Protein AF-A0A0W1B4H9-F1 (afdb_monomer_lite)

Organism: NCBI:txid1306852

Structure (mmCIF, N/CA/C/O backbone):
data_AF-A0A0W1B4H9-F1
#
_entry.id   AF-A0A0W1B4H9-F1
#
loop_
_atom_site.group_PDB
_atom_site.id
_atom_site.type_symbol
_atom_site.label_atom_id
_atom_site.label_alt_id
_atom_site.label_comp_id
_atom_site.label_asym_id
_atom_site.label_entity_id
_atom_site.label_seq_id
_atom_site.pdbx_PDB_ins_code
_atom_site.Cartn_x
_atom_site.Cartn_y
_atom_site.Cartn_z
_atom_site.occupancy
_atom_site.B_iso_or_equiv
_atom_site.auth_seq_id
_atom_site.auth_comp_id
_atom_site.auth_asym_id
_atom_site.auth_atom_id
_atom_site.pdbx_PDB_model_num
ATOM 1 N N . MET A 1 1 ? -14.775 6.135 -0.005 1.00 59.12 1 MET A N 1
ATOM 2 C CA . MET A 1 1 ? -13.908 4.967 -0.237 1.00 59.12 1 MET A CA 1
ATOM 3 C C . MET A 1 1 ? -13.880 4.621 -1.725 1.00 59.12 1 MET A C 1
ATOM 5 O O . MET A 1 1 ? -14.252 3.530 -2.125 1.00 59.12 1 MET A O 1
ATOM 9 N N . ASN A 1 2 ? -13.538 5.605 -2.562 1.00 70.31 2 ASN A N 1
ATOM 10 C CA . ASN A 1 2 ? -13.318 5.407 -4.002 1.00 70.31 2 ASN A CA 1
ATOM 11 C C . ASN A 1 2 ? -11.839 5.074 -4.264 1.00 70.31 2 ASN A C 1
ATOM 13 O O . ASN A 1 2 ? -11.498 4.419 -5.233 1.00 70.31 2 ASN A O 1
ATOM 17 N N . ASP A 1 3 ? -10.966 5.487 -3.350 1.00 78.00 3 ASP A N 1
ATOM 18 C CA . ASP A 1 3 ? -9.531 5.241 -3.332 1.00 78.00 3 ASP A CA 1
ATOM 19 C C . ASP A 1 3 ? -9.173 3.761 -3.482 1.00 78.00 3 ASP A C 1
ATOM 21 O O . ASP A 1 3 ? -8.352 3.449 -4.331 1.00 78.00 3 ASP A O 1
ATOM 25 N N . LEU A 1 4 ? -9.839 2.845 -2.774 1.00 80.88 4 LEU A N 1
ATOM 26 C CA . LEU A 1 4 ? -9.585 1.404 -2.935 1.00 80.88 4 LEU A CA 1
ATOM 27 C C . LEU A 1 4 ? -9.934 0.874 -4.330 1.00 80.88 4 LEU A C 1
ATOM 29 O O . LEU A 1 4 ? -9.318 -0.079 -4.779 1.00 80.88 4 LEU A O 1
ATOM 33 N N . VAL A 1 5 ? -10.900 1.493 -5.016 1.00 78.75 5 VAL A N 1
ATOM 34 C CA . VAL A 1 5 ? -11.257 1.154 -6.404 1.00 78.75 5 VAL A CA 1
ATOM 35 C C . VAL A 1 5 ? -10.246 1.753 -7.385 1.00 78.75 5 VAL A C 1
ATOM 37 O O . VAL A 1 5 ? -9.975 1.173 -8.431 1.00 78.75 5 VAL A O 1
ATOM 40 N N . GLN A 1 6 ? -9.673 2.914 -7.054 1.00 80.69 6 GLN A N 1
ATOM 41 C CA . GLN A 1 6 ? -8.595 3.530 -7.835 1.00 80.69 6 GLN A CA 1
ATOM 42 C C . GLN A 1 6 ? -7.261 2.799 -7.645 1.00 80.69 6 GLN A C 1
ATOM 44 O O . GLN A 1 6 ? -6.427 2.760 -8.551 1.00 80.69 6 GLN A O 1
ATOM 49 N N . MET A 1 7 ? -7.050 2.215 -6.466 1.00 83.81 7 MET A N 1
ATOM 50 C CA . MET A 1 7 ? -5.949 1.304 -6.216 1.00 83.81 7 MET A CA 1
ATOM 51 C C . MET 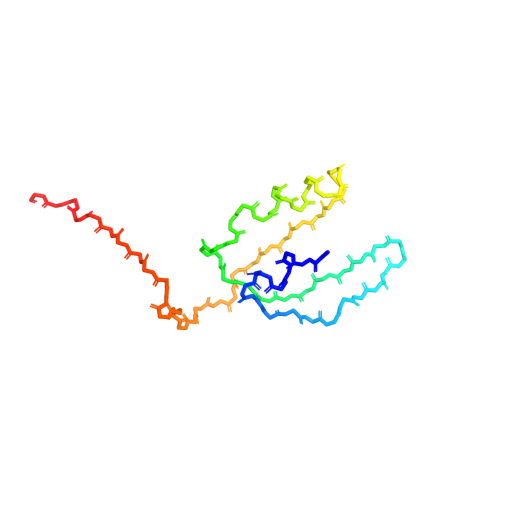A 1 7 ? -6.208 0.039 -7.022 1.00 83.81 7 MET A C 1
ATOM 53 O O . MET A 1 7 ? -7.191 -0.658 -6.811 1.00 83.81 7 MET A O 1
ATOM 57 N N . ARG A 1 8 ? -5.304 -0.274 -7.948 1.00 85.94 8 ARG A N 1
ATOM 58 C CA . ARG A 1 8 ? -5.370 -1.446 -8.840 1.00 85.94 8 ARG A CA 1
ATOM 59 C C . ARG A 1 8 ? -5.099 -2.765 -8.105 1.00 85.94 8 ARG A C 1
ATOM 61 O O . ARG A 1 8 ? -4.407 -3.638 -8.617 1.00 85.94 8 ARG A O 1
ATOM 68 N N . GLY A 1 9 ? -5.547 -2.851 -6.860 1.00 88.88 9 GLY A N 1
ATOM 69 C CA . GLY A 1 9 ? -5.426 -4.004 -5.997 1.00 88.88 9 GLY A CA 1
ATOM 70 C C . GLY A 1 9 ? -6.676 -4.869 -6.030 1.00 88.88 9 GLY A C 1
ATOM 71 O O . GLY A 1 9 ? -7.747 -4.460 -6.476 1.00 88.88 9 GLY A O 1
ATOM 72 N N . THR A 1 10 ? -6.524 -6.078 -5.517 1.00 91.38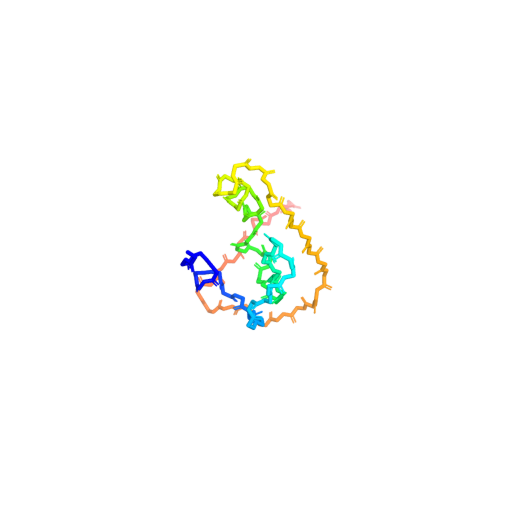 10 THR A N 1
ATOM 73 C CA . THR A 1 10 ? -7.614 -7.012 -5.261 1.00 91.38 10 THR A CA 1
ATOM 74 C C . THR A 1 10 ? -7.847 -7.052 -3.761 1.00 91.38 10 THR A C 1
ATOM 76 O O . THR A 1 10 ? -6.926 -7.388 -3.012 1.00 91.38 10 THR A O 1
ATOM 79 N N . PHE A 1 11 ? -9.056 -6.721 -3.325 1.00 92.81 11 PHE A N 1
ATOM 80 C CA . PHE A 1 11 ? -9.411 -6.667 -1.912 1.00 92.81 11 PHE A CA 1
ATOM 81 C C . PHE A 1 11 ? -10.544 -7.634 -1.612 1.00 92.81 11 PHE A C 1
ATOM 83 O O . PHE A 1 11 ? -11.473 -7.783 -2.409 1.00 92.81 11 PHE A O 1
ATOM 90 N N . GLU A 1 12 ? -10.471 -8.248 -0.441 1.00 93.50 12 GLU A N 1
ATOM 91 C CA . GLU A 1 12 ? -11.582 -9.002 0.114 1.00 93.50 12 GLU A CA 1
ATOM 92 C C . GLU A 1 12 ? -12.712 -8.050 0.537 1.00 93.50 12 GLU A C 1
ATOM 94 O O . GLU A 1 12 ? -12.468 -6.865 0.815 1.00 93.50 12 GLU A O 1
ATOM 99 N N . PRO A 1 13 ? -13.961 -8.542 0.619 1.00 91.94 13 PRO A N 1
ATOM 100 C CA . PRO A 1 13 ? -15.050 -7.782 1.207 1.00 91.94 13 PRO A CA 1
ATOM 101 C C . PRO A 1 13 ? -14.652 -7.279 2.602 1.00 91.94 13 PRO A C 1
ATOM 103 O O . PRO A 1 13 ? -14.246 -8.082 3.446 1.00 91.94 13 PRO A O 1
ATOM 106 N N . PRO A 1 14 ? -14.765 -5.969 2.878 1.00 92.88 14 PRO A N 1
ATOM 107 C CA . PRO A 1 14 ? -14.376 -5.440 4.173 1.00 92.88 14 PRO A CA 1
ATOM 108 C C . PRO A 1 14 ? -15.154 -6.076 5.323 1.00 92.88 14 PRO A C 1
ATOM 110 O O . PRO A 1 14 ? -16.373 -6.246 5.247 1.00 92.88 14 PRO A O 1
ATOM 113 N N . VAL A 1 15 ? -14.456 -6.353 6.421 1.00 95.56 15 VAL A N 1
ATOM 114 C CA . VAL A 1 15 ? -15.037 -6.992 7.605 1.00 95.56 15 VAL A CA 1
ATOM 115 C C . VAL A 1 15 ? -15.094 -5.993 8.753 1.00 95.56 15 VAL A C 1
ATOM 117 O O . VAL A 1 15 ? -14.114 -5.315 9.057 1.00 95.56 15 VAL A O 1
ATOM 120 N N . LEU A 1 16 ? -16.244 -5.909 9.422 1.00 96.19 16 LEU A N 1
ATOM 121 C CA . LEU A 1 16 ? -16.392 -5.115 10.638 1.00 96.19 16 LEU A CA 1
ATOM 122 C C . LEU A 1 16 ? -15.954 -5.941 11.856 1.00 96.19 16 LEU A C 1
ATOM 124 O O . LEU A 1 16 ? -16.510 -7.003 12.126 1.00 96.19 16 LEU A O 1
ATOM 128 N N . GLN A 1 17 ? -14.979 -5.438 12.609 1.00 95.00 17 GLN A N 1
ATOM 129 C CA . GLN A 1 17 ? -14.534 -5.996 13.885 1.00 95.00 17 GLN A CA 1
ATOM 130 C C . GLN A 1 17 ? -14.687 -4.939 14.982 1.00 95.00 17 GLN A C 1
ATOM 132 O O . GLN A 1 17 ? -13.841 -4.058 15.160 1.00 95.00 17 GLN A O 1
ATOM 137 N N . GLY A 1 18 ? -15.800 -5.013 15.716 1.00 93.88 18 GLY A N 1
ATOM 138 C CA . GLY A 1 18 ? -16.171 -3.994 16.697 1.00 93.88 18 GLY A CA 1
ATOM 139 C C . GLY A 1 18 ? -16.371 -2.635 16.021 1.00 93.88 18 GLY A C 1
ATOM 140 O O . GLY A 1 18 ? -17.185 -2.506 15.114 1.00 93.88 18 GLY A O 1
ATOM 141 N N . GLU A 1 19 ? -15.600 -1.632 16.439 1.00 92.19 19 GLU A N 1
ATOM 142 C CA . GLU A 1 19 ? -15.630 -0.282 15.854 1.00 92.19 19 GLU A CA 1
ATOM 143 C C . GLU A 1 19 ? -14.637 -0.088 14.695 1.00 92.19 19 GLU A C 1
ATOM 145 O O . GLU A 1 19 ? -14.478 1.024 14.187 1.00 92.19 19 GLU A O 1
ATOM 150 N N . ARG A 1 20 ? -13.925 -1.145 14.283 1.00 92.12 20 ARG A N 1
ATOM 151 C CA . ARG A 1 20 ? -12.909 -1.080 13.228 1.00 92.12 20 ARG A CA 1
ATOM 152 C C . ARG A 1 20 ? -13.377 -1.806 11.981 1.00 92.12 20 ARG A C 1
ATOM 154 O O . ARG A 1 20 ? -13.920 -2.902 12.049 1.00 92.12 20 ARG A O 1
ATOM 161 N N . MET A 1 21 ? -13.103 -1.200 10.837 1.00 93.44 21 MET A N 1
ATOM 162 C CA . MET A 1 21 ? -13.245 -1.834 9.535 1.00 93.44 21 MET A CA 1
ATOM 163 C C . MET A 1 21 ? -11.885 -2.387 9.123 1.00 93.44 21 MET A C 1
ATOM 165 O O . MET A 1 21 ? -10.904 -1.643 9.087 1.00 93.44 21 MET A O 1
ATOM 169 N N . ILE A 1 22 ? -11.831 -3.685 8.851 1.00 95.25 22 ILE A N 1
ATOM 170 C CA . ILE A 1 22 ? -10.632 -4.387 8.404 1.00 95.25 22 ILE A CA 1
ATOM 171 C C . ILE A 1 22 ? -10.743 -4.615 6.901 1.00 95.25 22 ILE A C 1
ATOM 173 O O . ILE A 1 22 ? -11.783 -5.049 6.402 1.00 95.25 22 ILE A O 1
ATOM 177 N N . ILE A 1 23 ? -9.669 -4.280 6.193 1.00 93.62 23 ILE A N 1
ATOM 178 C CA . ILE A 1 23 ? -9.562 -4.403 4.743 1.00 93.62 23 ILE A CA 1
ATOM 179 C C . ILE A 1 23 ? -8.269 -5.147 4.459 1.00 93.62 23 ILE A C 1
ATOM 181 O O . ILE A 1 23 ? -7.194 -4.703 4.865 1.00 93.62 23 ILE A O 1
ATOM 185 N N . GLU A 1 24 ? -8.390 -6.269 3.767 1.00 94.56 24 GLU A N 1
ATOM 186 C CA . GLU A 1 24 ? -7.271 -7.121 3.388 1.00 94.56 24 GLU A CA 1
ATOM 187 C C . GLU A 1 24 ? -7.262 -7.298 1.876 1.00 94.56 24 GLU A C 1
ATOM 189 O O . GLU A 1 24 ? -8.306 -7.294 1.221 1.00 94.56 24 GLU A O 1
ATOM 194 N N . GLY A 1 25 ? -6.068 -7.403 1.305 1.00 93.81 25 GLY A N 1
ATOM 195 C CA . GLY A 1 25 ? -5.916 -7.515 -0.133 1.00 93.81 25 GLY A CA 1
ATOM 196 C C . GLY A 1 25 ? -4.471 -7.452 -0.592 1.00 93.81 25 GLY A C 1
ATOM 197 O O . GLY A 1 25 ? -3.537 -7.303 0.197 1.00 93.81 25 GLY A O 1
ATOM 198 N N . ARG A 1 26 ? -4.306 -7.553 -1.907 1.00 94.62 26 ARG A N 1
ATOM 199 C CA . ARG A 1 26 ? -3.039 -7.375 -2.620 1.00 94.62 26 ARG A CA 1
ATOM 200 C C . ARG A 1 26 ? -3.118 -6.091 -3.425 1.00 94.62 26 ARG A C 1
ATOM 202 O O . ARG A 1 26 ? -4.171 -5.765 -3.963 1.00 94.62 26 ARG A O 1
ATOM 209 N N . LEU A 1 27 ? -2.010 -5.369 -3.526 1.00 93.19 27 LEU A N 1
ATOM 210 C CA . LEU A 1 27 ? -1.943 -4.123 -4.284 1.00 93.19 27 LEU A CA 1
ATOM 211 C C . LEU A 1 27 ? -0.565 -3.938 -4.937 1.00 93.19 27 LEU A C 1
ATOM 213 O O . LEU A 1 27 ? 0.439 -4.369 -4.359 1.00 93.19 27 LEU A O 1
ATOM 217 N N . PRO A 1 28 ? -0.479 -3.279 -6.107 1.00 92.81 28 PRO A N 1
ATOM 218 C CA . P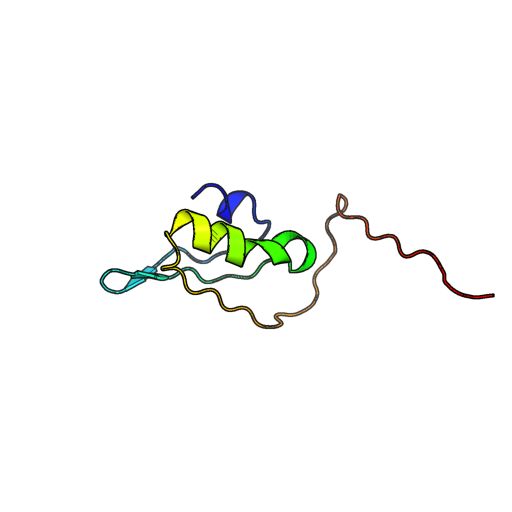RO A 1 28 ? 0.803 -2.978 -6.730 1.00 92.81 28 PRO A CA 1
ATOM 219 C C . PRO A 1 28 ? 1.572 -1.938 -5.909 1.00 92.81 28 PRO A C 1
ATOM 221 O O . PRO A 1 28 ? 1.157 -0.784 -5.797 1.00 92.81 28 PRO A O 1
ATOM 224 N N . LEU A 1 29 ? 2.727 -2.330 -5.364 1.00 90.75 29 LEU A N 1
ATOM 225 C CA . LEU A 1 29 ? 3.525 -1.457 -4.496 1.00 90.75 29 LEU A CA 1
ATOM 226 C C . LEU A 1 29 ? 3.915 -0.146 -5.195 1.00 90.75 29 LEU A C 1
ATOM 228 O O . LEU A 1 29 ? 3.781 0.921 -4.605 1.00 90.75 29 LEU A O 1
ATOM 232 N N . ALA A 1 30 ? 4.347 -0.220 -6.458 1.00 87.56 30 ALA A N 1
ATOM 233 C CA . ALA A 1 30 ? 4.865 0.922 -7.215 1.00 87.56 30 ALA A CA 1
ATOM 234 C C . ALA A 1 30 ? 3.885 2.106 -7.301 1.00 87.56 30 ALA A C 1
ATOM 236 O O . ALA A 1 30 ? 4.316 3.254 -7.314 1.00 87.56 30 ALA A O 1
ATOM 237 N N . THR A 1 31 ? 2.577 1.838 -7.324 1.00 87.56 31 THR A N 1
ATOM 238 C CA . THR A 1 31 ? 1.525 2.862 -7.442 1.00 87.56 31 THR A CA 1
ATOM 239 C C . THR A 1 31 ? 0.863 3.212 -6.110 1.00 87.56 31 THR A C 1
ATOM 241 O O . THR A 1 31 ? -0.124 3.941 -6.088 1.00 87.56 31 THR A O 1
ATOM 244 N N . SER A 1 32 ? 1.338 2.660 -4.992 1.00 90.75 32 SER A N 1
ATOM 245 C CA . SER A 1 32 ? 0.634 2.746 -3.705 1.00 90.75 32 SER A CA 1
ATOM 246 C C . SER A 1 32 ? 1.526 3.097 -2.516 1.00 90.75 32 SER A C 1
ATOM 248 O O . SER A 1 32 ? 1.061 3.054 -1.379 1.00 90.75 32 SER A O 1
ATOM 250 N N . LEU A 1 33 ? 2.779 3.489 -2.761 1.00 89.69 33 LEU A N 1
ATOM 251 C CA . LEU A 1 33 ? 3.737 3.882 -1.720 1.00 89.69 33 LEU A CA 1
ATOM 252 C C . LEU A 1 33 ? 3.218 5.006 -0.810 1.00 89.69 33 LEU A C 1
ATOM 254 O O . LEU A 1 33 ? 3.449 4.962 0.396 1.00 89.69 33 LEU A O 1
ATOM 258 N N . ASP A 1 34 ? 2.474 5.965 -1.363 1.00 92.19 34 ASP A N 1
ATOM 259 C CA . ASP A 1 34 ? 1.966 7.123 -0.613 1.00 92.19 34 ASP A CA 1
ATOM 260 C C . ASP A 1 34 ? 0.605 6.877 0.056 1.00 92.19 34 ASP A C 1
ATOM 262 O O . ASP A 1 34 ? 0.141 7.691 0.860 1.00 92.19 34 ASP A O 1
ATOM 266 N N . TYR A 1 35 ? -0.037 5.738 -0.221 1.00 91.88 35 TYR A N 1
ATOM 267 C CA . TYR A 1 35 ? -1.372 5.448 0.298 1.00 91.88 35 TYR A CA 1
ATOM 268 C C . TYR A 1 35 ? -1.482 5.493 1.833 1.00 91.88 35 TYR A C 1
ATOM 270 O O . TYR A 1 35 ? -2.471 6.041 2.323 1.00 91.88 35 TYR A O 1
ATOM 278 N N . PRO A 1 36 ? -0.500 5.016 2.629 1.00 92.38 36 PRO A N 1
ATOM 279 C CA . PRO A 1 36 ? -0.571 5.122 4.088 1.00 92.38 36 PRO A CA 1
ATOM 280 C C . PRO A 1 36 ? -0.733 6.567 4.578 1.00 92.38 36 PRO A C 1
ATOM 282 O O . PRO A 1 36 ? -1.444 6.821 5.553 1.00 92.38 36 PRO A O 1
ATOM 285 N N . VAL A 1 37 ? -0.116 7.529 3.884 1.00 93.62 37 VAL A N 1
ATOM 286 C CA . VAL A 1 37 ? -0.228 8.958 4.200 1.00 93.62 37 VAL A CA 1
ATOM 287 C C . VAL A 1 37 ? -1.632 9.463 3.873 1.00 93.62 37 VAL A C 1
ATOM 289 O O . VAL A 1 37 ? -2.268 10.117 4.704 1.00 93.62 37 VAL A O 1
ATOM 292 N N . THR A 1 38 ? -2.151 9.120 2.693 1.00 92.19 38 THR A N 1
ATOM 293 C CA . THR A 1 38 ? -3.507 9.491 2.266 1.00 92.19 38 THR A CA 1
ATOM 294 C C . THR A 1 38 ? -4.575 8.907 3.198 1.00 92.19 38 THR A C 1
ATOM 296 O O . THR A 1 38 ? -5.462 9.630 3.657 1.00 92.19 38 THR A O 1
ATOM 299 N N . LEU A 1 39 ? -4.452 7.628 3.559 1.00 92.56 39 LEU A N 1
ATOM 300 C CA . LEU A 1 39 ? -5.364 6.935 4.471 1.00 92.56 39 LEU A CA 1
ATOM 301 C C . LEU A 1 39 ? -5.342 7.548 5.881 1.00 92.56 39 LEU A C 1
ATOM 303 O O . LEU A 1 39 ? -6.392 7.749 6.502 1.00 92.56 39 LEU A O 1
ATOM 307 N N . SER A 1 40 ? -4.154 7.905 6.373 1.00 94.25 40 SER A N 1
ATOM 308 C CA . SER A 1 40 ?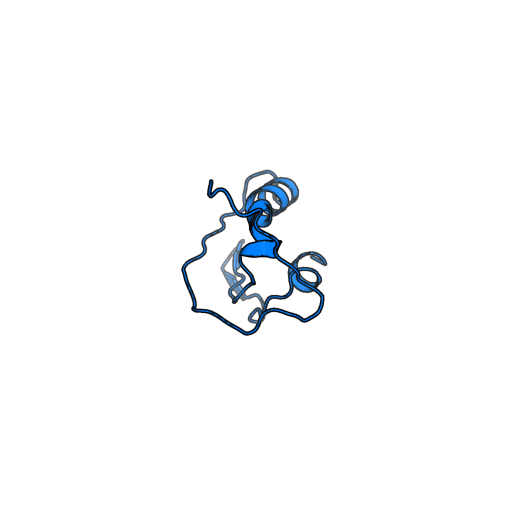 -3.997 8.615 7.645 1.00 94.25 40 SER A CA 1
ATOM 309 C C . SER A 1 40 ? -4.714 9.967 7.623 1.00 94.25 40 SER A C 1
ATOM 311 O O . SER A 1 40 ? -5.446 10.295 8.559 1.00 94.25 40 SER A O 1
ATOM 313 N N . SER A 1 41 ? -4.606 10.721 6.524 1.00 94.38 41 SER A N 1
ATOM 314 C CA . SER A 1 41 ? -5.326 11.989 6.351 1.00 94.38 41 SER A CA 1
ATOM 315 C C . SER A 1 41 ? -6.849 11.808 6.452 1.00 94.38 41 SER A C 1
ATOM 317 O O . SER A 1 41 ? -7.507 12.512 7.223 1.00 94.38 41 SER A O 1
ATOM 319 N N . TYR A 1 42 ? -7.411 10.808 5.764 1.00 90.56 42 TYR A N 1
ATOM 320 C CA . TYR A 1 42 ? -8.855 10.528 5.784 1.00 90.56 42 TYR A CA 1
ATOM 321 C C . TYR A 1 42 ? -9.375 10.101 7.155 1.00 90.56 42 TYR A C 1
ATOM 323 O O . TYR A 1 42 ? -10.492 10.445 7.543 1.00 90.56 42 TYR A O 1
ATOM 331 N N . THR A 1 43 ? -8.559 9.370 7.909 1.00 91.56 43 THR A N 1
ATOM 332 C CA . THR A 1 43 ? -8.940 8.822 9.216 1.00 91.56 43 THR A CA 1
ATOM 333 C C . THR A 1 43 ? -8.497 9.695 10.387 1.00 91.56 43 THR A C 1
ATOM 335 O O . THR A 1 43 ? -8.606 9.272 11.539 1.00 91.56 43 THR A O 1
ATOM 338 N N . LYS A 1 44 ? -8.011 10.918 10.124 1.00 93.94 44 LYS A N 1
ATOM 339 C CA . LYS A 1 44 ? -7.469 11.834 11.144 1.00 93.94 44 LYS A CA 1
ATOM 340 C C . LYS A 1 44 ? -6.382 11.162 12.000 1.00 93.94 44 LYS A C 1
ATOM 342 O O . LYS A 1 44 ? -6.379 11.298 13.222 1.00 93.94 44 LYS A O 1
ATOM 347 N N . GLY A 1 45 ? -5.511 10.386 11.360 1.00 94.00 45 GLY A N 1
ATOM 348 C CA . GLY A 1 45 ? -4.405 9.671 11.995 1.00 94.00 45 GLY A CA 1
ATOM 349 C C . GLY A 1 45 ? -4.790 8.393 12.740 1.00 94.00 45 GLY A C 1
ATOM 350 O O . GLY A 1 45 ? -3.964 7.861 13.473 1.00 94.00 45 GLY A O 1
ATOM 351 N N . ARG A 1 46 ? -6.027 7.899 12.598 1.00 94.19 46 ARG A N 1
ATOM 352 C CA . ARG A 1 46 ? -6.509 6.712 13.334 1.00 94.19 46 ARG A CA 1
ATOM 353 C C . ARG A 1 46 ? -6.376 5.400 12.563 1.00 94.19 46 ARG A C 1
ATOM 355 O O . ARG A 1 46 ? -6.685 4.348 13.115 1.00 94.19 46 ARG A O 1
ATOM 362 N N . SER A 1 47 ? -5.958 5.441 11.300 1.00 93.62 47 SER A N 1
ATOM 363 C CA . SER A 1 47 ? -5.715 4.239 10.506 1.00 93.62 47 SER A CA 1
ATOM 364 C C . SER A 1 47 ? -4.431 3.530 10.915 1.00 93.62 47 SER A C 1
ATOM 366 O O . SER A 1 47 ? -3.432 4.162 11.252 1.00 93.62 47 SER A O 1
ATOM 368 N N . THR A 1 48 ? -4.420 2.215 10.746 1.00 94.56 48 THR A N 1
AT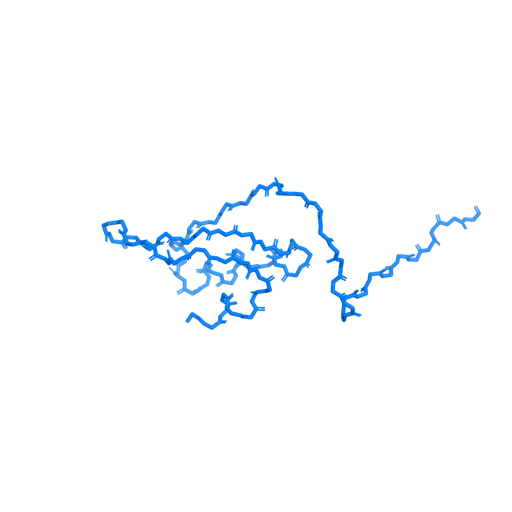OM 369 C CA . THR A 1 48 ? -3.197 1.412 10.694 1.00 94.56 48 THR A CA 1
ATOM 370 C C . THR A 1 48 ? -3.100 0.794 9.306 1.00 94.56 48 THR A C 1
ATOM 372 O O . THR A 1 48 ? -4.098 0.305 8.785 1.00 94.56 48 THR A O 1
ATOM 375 N N . PHE A 1 49 ? -1.912 0.834 8.707 1.00 93.75 49 PHE A N 1
ATOM 376 C CA . PHE A 1 49 ? -1.629 0.201 7.423 1.00 93.75 49 PHE A CA 1
ATOM 377 C C . PHE A 1 49 ? -0.406 -0.695 7.571 1.00 93.75 49 PHE A C 1
ATOM 379 O O . PHE A 1 49 ? 0.602 -0.302 8.160 1.00 93.75 49 PHE A O 1
ATOM 386 N N . THR A 1 50 ? -0.483 -1.908 7.042 1.00 94.31 50 THR A N 1
ATOM 387 C CA . THR A 1 50 ? 0.632 -2.852 7.022 1.00 94.31 50 THR A CA 1
ATOM 388 C C . THR A 1 50 ? 0.618 -3.564 5.684 1.00 94.31 50 THR A C 1
ATOM 390 O O . THR A 1 50 ? -0.440 -3.912 5.171 1.00 94.31 50 THR A O 1
ATOM 393 N N . SER A 1 51 ? 1.799 -3.759 5.110 1.00 92.88 51 SER A N 1
ATOM 394 C CA . SER A 1 51 ? 1.970 -4.507 3.870 1.00 92.88 51 SER A CA 1
ATOM 395 C C . SER A 1 51 ? 3.197 -5.394 3.984 1.00 92.88 51 SER A C 1
ATOM 397 O O . SER A 1 51 ? 4.128 -5.100 4.736 1.00 92.88 51 SER A O 1
ATOM 399 N N . PHE A 1 52 ? 3.179 -6.492 3.247 1.00 94.94 52 PHE A N 1
ATOM 400 C CA . PHE A 1 52 ? 4.272 -7.444 3.151 1.00 94.94 52 PHE A CA 1
ATOM 401 C C . PHE A 1 52 ? 4.456 -7.830 1.686 1.00 94.94 52 PHE A C 1
ATOM 403 O O . PHE A 1 52 ? 3.552 -7.671 0.864 1.00 94.94 52 PHE A O 1
ATOM 410 N N . PHE A 1 53 ? 5.648 -8.317 1.348 1.00 95.31 53 PHE A N 1
ATOM 411 C CA . PHE A 1 53 ? 5.920 -8.784 -0.003 1.00 95.31 53 PHE A CA 1
ATOM 412 C C . PHE A 1 53 ? 5.016 -9.975 -0.343 1.00 95.31 53 PHE A C 1
ATOM 414 O O . PHE A 1 53 ? 4.998 -10.969 0.380 1.00 95.31 53 PHE A O 1
ATOM 421 N N . ALA A 1 54 ? 4.282 -9.865 -1.450 1.00 94.81 54 ALA A N 1
ATOM 422 C CA . ALA A 1 54 ? 3.293 -10.856 -1.874 1.00 94.81 54 ALA A CA 1
ATOM 423 C C . ALA A 1 54 ? 3.662 -11.572 -3.190 1.00 94.81 54 ALA A C 1
ATOM 425 O O . ALA A 1 54 ? 2.955 -12.495 -3.604 1.00 94.81 54 ALA A O 1
ATOM 426 N N . GLY A 1 55 ? 4.751 -11.159 -3.847 1.00 94.94 55 GLY A N 1
ATOM 427 C CA . GLY A 1 55 ? 5.209 -11.693 -5.130 1.00 94.94 55 GLY A CA 1
ATOM 428 C C . GLY A 1 55 ? 5.379 -10.624 -6.209 1.00 94.94 55 GLY A C 1
ATOM 429 O O . GLY A 1 55 ? 5.225 -9.428 -5.959 1.00 94.94 55 GLY A O 1
ATOM 430 N N . TYR A 1 56 ? 5.700 -11.090 -7.413 1.00 93.31 56 TYR A N 1
ATOM 431 C CA . TYR A 1 56 ? 5.707 -10.292 -8.634 1.00 93.31 56 TYR A CA 1
ATOM 432 C C . TYR A 1 56 ? 4.544 -10.716 -9.522 1.00 93.31 56 TYR A C 1
ATOM 434 O O . TYR A 1 56 ? 4.179 -11.890 -9.551 1.00 93.31 56 TYR A O 1
ATOM 442 N N . GLU A 1 57 ? 4.000 -9.759 -10.258 1.00 90.25 57 GLU A N 1
ATOM 443 C CA . GLU A 1 57 ? 2.921 -9.956 -11.222 1.00 90.25 57 GLU A CA 1
ATOM 444 C C . GLU A 1 57 ? 3.266 -9.184 -12.499 1.00 90.25 57 GLU A C 1
ATOM 446 O O . GLU A 1 57 ? 4.169 -8.336 -12.491 1.00 90.25 57 GLU A O 1
ATOM 451 N N . GLU A 1 58 ? 2.594 -9.504 -13.605 1.00 89.56 58 GLU A N 1
ATOM 452 C CA . GLU A 1 58 ? 2.814 -8.795 -14.863 1.00 89.56 58 GLU A CA 1
ATOM 453 C C . GLU A 1 58 ? 2.534 -7.301 -14.696 1.00 89.56 58 GLU A C 1
ATOM 455 O O . GLU A 1 58 ? 1.539 -6.880 -14.101 1.00 89.56 58 GLU A O 1
ATOM 460 N N . CYS A 1 59 ? 3.446 -6.487 -15.222 1.00 87.56 59 CYS A N 1
ATOM 461 C CA . CYS A 1 59 ? 3.279 -5.046 -15.197 1.00 87.56 59 CYS A CA 1
ATOM 462 C C . CYS A 1 59 ? 2.130 -4.659 -16.140 1.00 87.56 59 CYS A C 1
ATOM 464 O O . CYS A 1 59 ? 2.136 -5.094 -17.295 1.00 87.56 59 CYS A O 1
ATOM 466 N N . PRO A 1 60 ? 1.175 -3.820 -15.699 1.00 84.62 60 PRO A N 1
ATOM 467 C CA . PRO A 1 60 ? 0.140 -3.311 -16.584 1.00 84.62 60 PRO A CA 1
ATOM 468 C C . PRO A 1 60 ? 0.753 -2.574 -17.786 1.00 84.62 60 PRO A C 1
ATOM 470 O O . PRO A 1 60 ? 1.772 -1.896 -17.625 1.00 84.62 60 PRO A O 1
ATOM 473 N N . PRO A 1 61 ? 0.133 -2.652 -18.976 1.00 85.56 61 PRO A N 1
ATOM 474 C CA . PRO A 1 61 ? 0.682 -2.069 -20.203 1.00 85.56 61 PRO A CA 1
ATOM 475 C C . PRO A 1 61 ? 0.810 -0.540 -20.156 1.00 85.56 61 PRO A C 1
ATOM 477 O O . PRO A 1 61 ? 1.575 0.039 -20.919 1.00 85.56 61 PRO A O 1
ATOM 480 N N . ASP A 1 62 ? 0.066 0.121 -19.273 1.00 85.44 62 ASP A N 1
ATOM 481 C CA . ASP A 1 62 ? 0.075 1.570 -19.081 1.00 85.44 62 ASP A CA 1
ATOM 482 C C . ASP A 1 62 ? 1.043 2.036 -17.977 1.00 85.44 62 ASP A C 1
ATOM 484 O O . ASP A 1 62 ? 1.101 3.224 -17.662 1.00 85.44 62 ASP A O 1
ATOM 488 N N . VAL A 1 63 ? 1.818 1.117 -17.391 1.00 83.12 63 VAL A N 1
ATOM 489 C CA . VAL A 1 63 ? 2.859 1.423 -16.407 1.00 83.12 63 VAL A CA 1
ATOM 490 C C . VAL A 1 63 ? 4.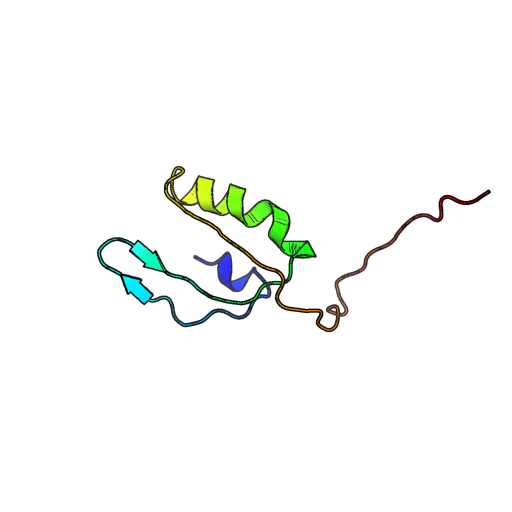231 1.230 -17.049 1.00 83.12 63 VAL A C 1
ATOM 492 O O . VAL A 1 63 ? 4.631 0.119 -17.386 1.00 83.12 63 VAL A O 1
ATOM 495 N N . SER A 1 64 ? 4.985 2.322 -17.182 1.00 81.69 64 SER A N 1
ATOM 496 C CA . SER A 1 64 ? 6.359 2.319 -17.693 1.00 81.69 64 SER A CA 1
ATOM 497 C C . SER A 1 64 ? 7.335 2.804 -16.626 1.00 81.69 64 SER A C 1
ATOM 499 O O . SER A 1 64 ? 7.127 3.858 -16.025 1.00 81.69 64 SER A O 1
ATOM 501 N N . ALA A 1 65 ? 8.430 2.073 -16.425 1.00 79.06 65 ALA A N 1
ATOM 502 C CA . ALA A 1 65 ? 9.530 2.494 -15.565 1.00 79.06 65 ALA A CA 1
ATOM 503 C C . ALA A 1 65 ? 10.810 2.632 -16.398 1.00 79.06 65 ALA A C 1
ATOM 505 O O . ALA A 1 65 ? 11.319 1.648 -16.931 1.00 79.06 65 ALA A O 1
ATOM 506 N N . GLU A 1 66 ? 11.350 3.847 -16.488 1.00 82.62 66 GLU A N 1
ATOM 507 C CA . GLU A 1 66 ? 12.629 4.111 -17.148 1.00 82.62 66 GLU A CA 1
ATOM 508 C C . GLU A 1 66 ? 13.723 4.360 -16.109 1.00 82.62 66 GLU A C 1
ATOM 510 O O . GLU A 1 66 ? 13.543 5.104 -15.144 1.00 82.62 66 GLU A O 1
ATOM 515 N N . ARG A 1 67 ? 14.895 3.754 -16.311 1.00 80.00 67 ARG A N 1
ATOM 516 C CA . ARG A 1 67 ? 16.081 4.023 -15.494 1.00 80.00 67 ARG A CA 1
ATOM 517 C C . ARG A 1 67 ? 17.217 4.472 -16.397 1.00 80.00 67 ARG A C 1
ATOM 519 O O . ARG A 1 67 ? 17.729 3.685 -17.189 1.00 80.00 67 ARG A O 1
ATOM 526 N N . THR A 1 68 ? 17.661 5.718 -16.246 1.00 85.00 68 THR A N 1
ATOM 527 C CA . THR A 1 68 ? 18.825 6.226 -16.981 1.00 85.00 68 THR A CA 1
ATOM 528 C C . THR A 1 68 ? 20.065 5.400 -16.633 1.00 85.00 68 THR A C 1
ATOM 530 O O . THR A 1 68 ? 20.445 5.294 -15.461 1.00 85.00 68 THR A O 1
ATOM 533 N N . ARG A 1 69 ? 20.712 4.811 -17.647 1.00 83.88 69 ARG A N 1
ATOM 534 C CA . ARG A 1 69 ? 21.966 4.062 -17.482 1.00 83.88 69 ARG A CA 1
ATOM 535 C C . ARG A 1 69 ? 23.046 4.996 -16.924 1.00 83.88 69 ARG A C 1
ATOM 537 O O . ARG A 1 69 ? 23.462 5.932 -17.595 1.00 83.88 69 ARG A O 1
ATOM 544 N N . ARG A 1 70 ? 23.529 4.717 -15.710 1.00 83.62 70 ARG A N 1
ATOM 545 C CA . ARG A 1 70 ? 24.687 5.396 -15.100 1.00 83.62 70 ARG A CA 1
ATOM 546 C C . ARG A 1 70 ? 25.945 4.544 -15.271 1.00 83.62 70 ARG A C 1
ATOM 548 O O . ARG A 1 70 ? 26.421 3.952 -14.311 1.00 83.62 70 ARG A O 1
ATOM 555 N N . GLY A 1 71 ? 26.431 4.430 -16.502 1.00 77.56 71 GLY A N 1
ATOM 556 C CA . GLY A 1 71 ? 27.697 3.757 -16.797 1.00 77.56 71 GLY A CA 1
ATOM 557 C C . GLY A 1 71 ? 28.473 4.535 -17.849 1.00 77.56 71 GLY A C 1
ATOM 558 O O . GLY A 1 71 ? 27.993 4.647 -18.977 1.00 77.56 71 GLY A O 1
ATOM 559 N N . GLY A 1 72 ? 29.626 5.078 -17.462 1.00 63.50 72 GLY A N 1
ATOM 560 C CA . GLY A 1 72 ? 30.705 5.410 -18.394 1.00 63.50 72 GLY A CA 1
ATOM 561 C C . GLY A 1 72 ? 31.483 4.150 -18.728 1.00 63.50 72 GLY A C 1
ATOM 562 O O . GLY A 1 72 ? 31.571 3.286 -17.826 1.00 63.50 72 GLY A O 1
#

InterPro domains:
  IPR000640 Elongation factor EFG, domain V-like [PF00679] (1-65)
  IPR035647 EF-G domain III/V-like [SSF54980] (1-66)

Sequence (72 aa):
MNDLVQMRGTFEPPVLQGERMIIEGRLPLATSLDYPVTLSSYTKGRSTFTSFFAGYEECPPDVSAERTRRGG

pLDDT: mean 88.95, std 7.26, range [59.12, 96.19]

Secondary structure (DSSP, 8-state):
--HHHHS--EEPPPEEETTEEE--EE--GGGTTTHHHHHHHHTTT------------PPPTT----------

Radius of gyration: 15.55 Å; chains: 1; bounding box: 47×24×37 Å

Foldseek 3Di:
DCVVVVFPWDWDDWDDDPPDIDIDTDGDCVVCVCVVVVVCVVVVNPDDDDDDDDDDDDDPPPDDDDDPDPDD